Protein AF-A0A0F9WAS3-F1 (afdb_monomer)

pLDDT: mean 71.66, std 16.74, range [42.44, 94.75]

Secondary structure (DSSP, 8-state):
-PPPEEE-TTSSS-TTEEEEEETTEEEEEEEGGGS-GGG---SS-SSSEEEEEES-EEEEPPPTTT--EEEEPGGGEEEEEEES-HHHHHHHHHHHHHHHHH----

Mean predicted aligned error: 9.36 Å

Organism: NCBI:txid412755

Solvent-acces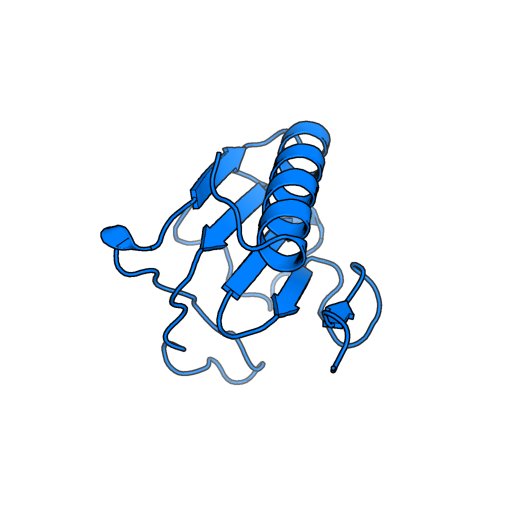sible surface area (backbone atoms only — not comparable to full-atom values): 6088 Å² total; per-residue (Å²): 137,83,79,65,54,64,37,56,47,74,58,94,47,61,74,23,30,34,42,26,40,27,96,67,19,30,14,38,35,36,37,53,87,55,41,60,88,89,62,74,74,84,80,84,61,100,43,46,22,42,25,40,14,30,55,47,68,52,75,40,85,59,51,100,86,67,45,64,53,69,53,62,60,75,94,33,60,77,40,82,45,76,34,76,47,67,66,61,40,50,55,52,32,51,54,25,33,50,31,32,67,72,73,56,78,134

Radius of gyration: 13.09 Å; Cα contacts (8 Å, |Δi|>4): 199; chains: 1; bounding box: 34×27×35 Å

Structure (mmCIF, N/CA/C/O backbone):
data_AF-A0A0F9WAS3-F1
#
_entry.id   AF-A0A0F9WAS3-F1
#
loop_
_atom_site.group_PDB
_atom_site.id
_atom_site.type_symbol
_atom_site.label_atom_id
_atom_site.label_alt_id
_atom_site.label_comp_id
_atom_site.label_asym_id
_atom_site.label_entity_id
_atom_site.label_seq_id
_atom_site.pdbx_PDB_ins_code
_atom_site.Cartn_x
_atom_site.Cartn_y
_atom_site.Cartn_z
_atom_site.occupancy
_atom_site.B_iso_or_equiv
_atom_site.auth_seq_id
_atom_site.auth_comp_id
_atom_site.auth_asym_id
_atom_site.auth_atom_id
_atom_site.pdbx_PDB_model_num
ATOM 1 N N . MET A 1 1 ? -19.965 -10.502 8.963 1.00 43.31 1 MET A N 1
ATOM 2 C CA . MET A 1 1 ? -18.823 -9.591 8.722 1.00 43.31 1 MET A CA 1
ATOM 3 C C . MET A 1 1 ? -18.077 -10.109 7.506 1.00 43.31 1 MET A C 1
ATOM 5 O O . MET A 1 1 ? -18.031 -11.319 7.347 1.00 43.31 1 MET A O 1
ATOM 9 N N . ARG A 1 2 ? -17.597 -9.238 6.614 1.00 51.47 2 ARG A N 1
ATOM 10 C CA . ARG A 1 2 ? -16.706 -9.648 5.514 1.00 51.47 2 ARG A CA 1
ATOM 11 C C . ARG A 1 2 ? -15.266 -9.476 5.982 1.00 51.47 2 ARG A C 1
ATOM 13 O O . ARG A 1 2 ? -15.010 -8.539 6.728 1.00 51.47 2 ARG A O 1
ATOM 20 N N . ASP A 1 3 ? -14.370 -10.339 5.535 1.00 54.31 3 ASP A N 1
ATOM 21 C CA . ASP A 1 3 ? -12.940 -10.218 5.811 1.00 54.31 3 ASP A CA 1
ATOM 22 C C . ASP A 1 3 ? -12.274 -9.182 4.886 1.00 54.31 3 ASP A C 1
ATOM 24 O O . ASP A 1 3 ? -12.780 -8.917 3.784 1.00 54.31 3 ASP A O 1
ATOM 28 N N . PRO A 1 4 ? -11.156 -8.561 5.308 1.00 52.84 4 PRO A N 1
ATOM 29 C CA . PRO A 1 4 ? -10.335 -7.734 4.431 1.00 52.84 4 PRO A CA 1
ATOM 30 C C . PRO A 1 4 ? -9.872 -8.542 3.216 1.00 52.84 4 PRO A C 1
ATOM 32 O O . PRO A 1 4 ? -9.355 -9.649 3.347 1.00 52.84 4 PRO A O 1
ATOM 35 N N . ILE A 1 5 ? -10.009 -7.963 2.021 1.00 64.50 5 ILE A N 1
ATOM 36 C CA . ILE A 1 5 ? -9.407 -8.547 0.821 1.00 64.50 5 ILE A CA 1
ATOM 37 C C . ILE A 1 5 ? -7.961 -8.069 0.790 1.00 64.50 5 ILE A C 1
ATOM 39 O O . ILE A 1 5 ? -7.682 -6.914 0.451 1.00 64.50 5 ILE A O 1
ATOM 43 N N . VAL A 1 6 ? -7.055 -8.962 1.170 1.00 56.19 6 VAL A N 1
ATOM 44 C CA . VAL A 1 6 ? -5.617 -8.790 0.988 1.00 56.19 6 VAL A CA 1
ATOM 45 C C . VAL A 1 6 ? -5.248 -9.530 -0.288 1.00 56.19 6 VAL A C 1
ATOM 47 O O . VAL A 1 6 ? -5.153 -10.753 -0.292 1.00 56.19 6 VAL A O 1
ATOM 50 N N . SER A 1 7 ? -5.079 -8.804 -1.392 1.00 55.75 7 SER A N 1
ATOM 51 C CA . SER A 1 7 ? -4.404 -9.390 -2.546 1.00 55.75 7 SER A CA 1
ATOM 52 C C . SER A 1 7 ? -2.914 -9.349 -2.238 1.00 55.75 7 SER A C 1
ATOM 54 O O . SER A 1 7 ? -2.311 -8.270 -2.214 1.00 55.75 7 SER A O 1
ATOM 56 N N . ASN A 1 8 ? -2.324 -10.518 -1.988 1.00 45.88 8 ASN A N 1
ATOM 57 C CA . ASN A 1 8 ? -0.876 -10.674 -2.075 1.00 45.88 8 ASN A CA 1
ATOM 58 C C . ASN A 1 8 ? -0.401 -10.171 -3.449 1.00 45.88 8 ASN A C 1
ATOM 60 O O . ASN A 1 8 ? -1.196 -10.112 -4.388 1.00 45.88 8 ASN A O 1
ATOM 64 N N . VAL A 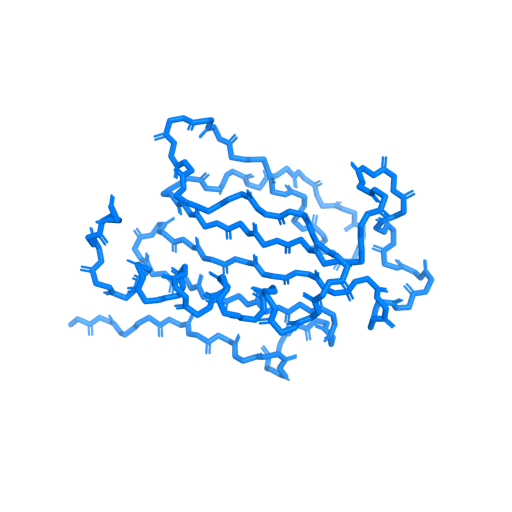1 9 ? 0.901 -9.902 -3.588 1.00 50.25 9 VAL A N 1
ATOM 65 C CA . VAL A 1 9 ? 1.608 -9.449 -4.815 1.00 50.25 9 VAL A CA 1
ATOM 66 C C . VAL A 1 9 ? 1.228 -10.235 -6.099 1.00 50.25 9 VAL A C 1
ATOM 68 O O . VAL A 1 9 ? 1.600 -9.860 -7.203 1.00 50.25 9 VAL A O 1
ATOM 71 N N . ARG A 1 10 ? 0.517 -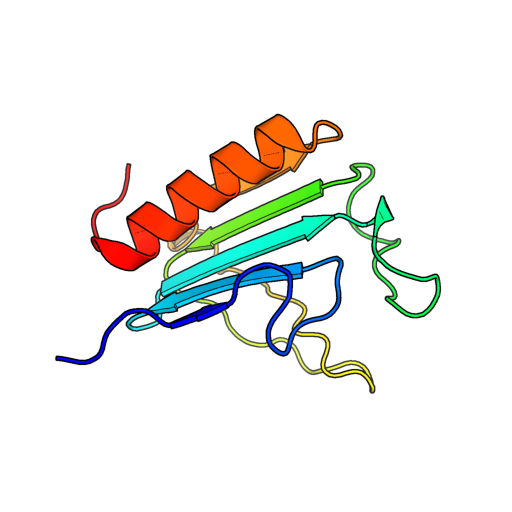11.366 -5.980 1.00 49.34 10 ARG A N 1
ATOM 72 C CA . ARG A 1 10 ? 0.327 -12.382 -7.020 1.00 49.34 10 ARG A CA 1
ATOM 73 C C . ARG A 1 10 ? -1.116 -12.633 -7.473 1.00 49.34 10 ARG A C 1
ATOM 75 O O . ARG A 1 10 ? -1.277 -13.225 -8.533 1.00 49.34 10 ARG A O 1
ATOM 82 N N . GLU A 1 11 ? -2.157 -12.211 -6.751 1.00 44.91 11 GLU A N 1
ATOM 83 C CA . GLU A 1 11 ? -3.542 -12.471 -7.194 1.00 44.91 11 GLU A CA 1
ATOM 84 C C . GLU A 1 11 ? -4.201 -11.218 -7.784 1.00 44.91 11 GLU A C 1
ATOM 86 O O . GLU A 1 11 ? -4.553 -10.277 -7.075 1.00 44.91 11 GLU A O 1
ATOM 91 N N . GLY A 1 12 ? -4.377 -11.218 -9.110 1.00 62.19 12 GLY A N 1
ATOM 92 C CA . GLY A 1 12 ? -5.184 -10.240 -9.851 1.00 62.19 12 GLY A CA 1
ATOM 93 C C . GLY A 1 12 ? -4.566 -8.850 -10.055 1.00 62.19 12 GLY A C 1
ATOM 94 O O . GLY A 1 12 ? -5.199 -8.008 -10.692 1.00 62.19 12 GLY A O 1
ATOM 95 N N . LEU A 1 13 ? -3.355 -8.597 -9.547 1.00 66.56 13 LEU A N 1
ATOM 96 C CA . LEU A 1 13 ? -2.608 -7.347 -9.728 1.00 66.56 13 LEU A CA 1
ATOM 97 C C . LEU A 1 13 ? -1.305 -7.579 -10.512 1.00 66.56 13 LEU A C 1
ATOM 99 O O . LEU A 1 13 ? -0.781 -8.694 -10.493 1.00 66.56 13 LEU A O 1
ATOM 103 N N . PRO A 1 14 ? -0.759 -6.544 -11.185 1.00 71.81 14 PRO A N 1
ATOM 104 C CA . PRO A 1 14 ? 0.578 -6.613 -11.767 1.00 71.81 14 PRO A CA 1
ATOM 105 C C . PRO A 1 14 ? 1.631 -6.981 -10.710 1.00 71.81 14 PRO A C 1
ATOM 107 O O . PRO A 1 14 ? 1.486 -6.573 -9.555 1.00 71.81 14 PRO A O 1
ATOM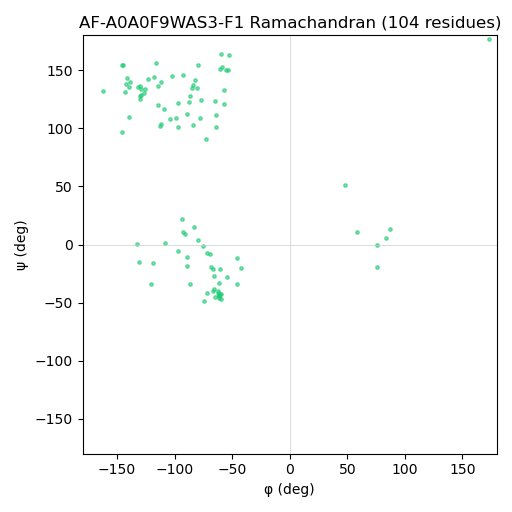 110 N N . PRO A 1 15 ? 2.725 -7.660 -11.096 1.00 77.06 15 PRO A N 1
ATOM 111 C CA . PRO A 1 15 ? 3.749 -8.142 -10.164 1.00 77.06 15 PRO A CA 1
ATOM 112 C C . PRO A 1 15 ? 4.441 -7.023 -9.378 1.00 77.06 15 PRO A C 1
ATOM 114 O O . PRO A 1 15 ? 4.980 -7.272 -8.305 1.00 77.06 15 PRO A O 1
ATOM 117 N N . CYS A 1 16 ? 4.397 -5.785 -9.873 1.00 79.25 16 CYS A N 1
ATOM 118 C CA . CYS A 1 16 ? 4.898 -4.629 -9.146 1.00 79.25 16 CYS A CA 1
ATOM 119 C C . CYS A 1 16 ? 3.964 -4.069 -8.079 1.00 79.25 16 CYS A C 1
ATOM 121 O O . CYS A 1 16 ? 4.291 -3.034 -7.507 1.00 79.25 16 CYS A O 1
ATOM 123 N N . ARG A 1 17 ? 2.804 -4.683 -7.809 1.00 78.50 17 ARG A N 1
ATOM 124 C CA . ARG A 1 17 ? 1.787 -4.076 -6.950 1.00 78.50 17 ARG A CA 1
ATOM 125 C C . ARG A 1 17 ? 1.244 -5.014 -5.883 1.00 78.50 17 ARG A C 1
ATOM 127 O O . ARG A 1 17 ? 0.792 -6.117 -6.167 1.00 78.50 17 ARG A O 1
ATOM 134 N N . SER A 1 18 ? 1.138 -4.469 -4.676 1.00 84.94 18 SER A N 1
ATOM 135 C CA . SER A 1 18 ? 0.398 -5.064 -3.560 1.00 84.94 18 SER A CA 1
ATOM 136 C C . SER A 1 18 ? -0.742 -4.151 -3.136 1.00 84.94 18 SER A C 1
ATOM 138 O O . SER A 1 18 ? -0.603 -2.924 -3.156 1.00 84.94 18 SER A O 1
ATOM 140 N N . LEU A 1 19 ? -1.868 -4.738 -2.727 1.00 82.75 19 LEU A N 1
ATOM 141 C CA . LEU A 1 19 ? -3.032 -3.995 -2.246 1.00 82.75 19 LEU A CA 1
ATOM 142 C C . LEU A 1 19 ? -3.723 -4.737 -1.096 1.00 82.75 19 LEU A C 1
ATOM 144 O O . LEU A 1 19 ? -4.082 -5.905 -1.217 1.00 82.75 19 LEU A O 1
ATOM 148 N N . ALA A 1 20 ? -3.998 -4.019 -0.013 1.00 85.62 20 ALA A N 1
ATOM 149 C CA . ALA A 1 20 ? -4.937 -4.430 1.024 1.00 85.62 20 ALA A CA 1
ATOM 150 C C . ALA A 1 20 ? -6.119 -3.457 1.030 1.00 85.62 20 ALA A C 1
ATOM 152 O O . ALA A 1 20 ? -5.918 -2.245 0.930 1.00 85.62 20 ALA A O 1
ATOM 153 N N . ARG A 1 21 ? -7.355 -3.961 1.132 1.00 82.62 21 ARG A N 1
ATOM 154 C CA . ARG A 1 21 ? -8.560 -3.119 1.206 1.00 82.62 21 ARG A CA 1
ATOM 155 C C . ARG A 1 21 ? -9.604 -3.680 2.164 1.00 82.62 21 ARG A C 1
ATOM 157 O O . ARG A 1 21 ? -9.907 -4.873 2.139 1.00 82.62 21 ARG A O 1
ATOM 164 N N . PHE A 1 22 ? -10.214 -2.796 2.942 1.00 82.25 22 PHE A N 1
ATOM 165 C CA . PHE A 1 22 ? -11.323 -3.125 3.828 1.00 82.25 22 PHE A CA 1
ATOM 166 C C . PHE A 1 22 ? -12.065 -1.858 4.240 1.00 82.25 22 PHE A C 1
ATOM 168 O O . PHE A 1 22 ? -11.432 -0.890 4.636 1.00 82.25 22 PHE A O 1
ATOM 175 N N . ASP A 1 23 ? -13.396 -1.854 4.144 1.00 81.44 23 ASP A N 1
ATOM 176 C CA . ASP A 1 23 ? -14.236 -0.775 4.690 1.00 81.44 23 ASP A CA 1
ATOM 177 C C . ASP A 1 23 ? -13.763 0.653 4.318 1.00 81.44 23 ASP A C 1
ATOM 179 O O . ASP A 1 23 ? -13.487 1.504 5.162 1.00 81.44 23 ASP A O 1
ATOM 183 N N . GLY A 1 24 ? -13.533 0.885 3.019 1.00 77.69 24 GLY A N 1
ATOM 184 C CA . GLY A 1 24 ? -13.031 2.162 2.486 1.00 77.69 24 GLY A CA 1
ATOM 185 C C . GLY A 1 24 ? -11.532 2.427 2.699 1.00 77.69 24 GLY A C 1
ATOM 186 O O . GLY A 1 24 ? -10.941 3.190 1.937 1.00 77.69 24 GLY A O 1
ATOM 187 N N . ARG A 1 25 ? -10.894 1.733 3.646 1.00 83.88 25 ARG A N 1
ATOM 188 C CA . ARG A 1 25 ? -9.465 1.815 3.971 1.00 83.88 25 ARG A CA 1
ATOM 189 C C . ARG A 1 25 ? -8.632 0.960 3.037 1.00 83.88 25 ARG A C 1
ATOM 191 O O . ARG A 1 25 ? -9.052 -0.139 2.662 1.00 83.88 25 ARG A O 1
ATOM 198 N N . ARG A 1 26 ? -7.451 1.449 2.654 1.00 83.94 26 ARG A N 1
ATOM 199 C CA . ARG A 1 26 ? -6.533 0.702 1.784 1.00 83.94 26 ARG A CA 1
ATOM 200 C C . ARG A 1 26 ? -5.071 0.941 2.137 1.00 83.94 26 ARG A C 1
ATOM 202 O O . ARG A 1 26 ? -4.736 2.013 2.626 1.00 83.94 26 ARG A O 1
ATOM 209 N N . ALA A 1 27 ? -4.233 -0.034 1.804 1.00 87.12 27 ALA A N 1
ATOM 210 C CA . ALA A 1 27 ? -2.783 0.082 1.727 1.00 87.12 27 ALA A CA 1
ATOM 211 C C . ALA A 1 27 ? -2.341 -0.386 0.339 1.00 87.12 27 ALA A C 1
ATOM 213 O O . ALA A 1 27 ? -2.833 -1.405 -0.142 1.00 87.12 27 ALA A O 1
ATOM 214 N N . SER A 1 28 ? -1.462 0.360 -0.319 1.00 84.31 28 SER A N 1
ATOM 215 C CA . SER A 1 28 ? -0.921 0.047 -1.641 1.00 84.31 28 SER A CA 1
ATOM 216 C C . SER A 1 28 ? 0.591 0.169 -1.586 1.00 84.31 28 SER A C 1
ATOM 218 O O . SER A 1 28 ? 1.107 1.147 -1.054 1.00 84.31 28 SER A O 1
ATOM 220 N N . MET A 1 29 ? 1.277 -0.792 -2.188 1.00 86.25 29 MET A N 1
ATOM 221 C CA . MET A 1 29 ? 2.709 -0.720 -2.456 1.00 86.25 29 MET A CA 1
ATOM 222 C C . MET A 1 29 ? 2.943 -0.888 -3.947 1.00 86.25 29 MET A C 1
ATOM 224 O O . MET A 1 29 ? 2.235 -1.663 -4.597 1.00 86.25 29 MET A O 1
ATOM 228 N N . ILE A 1 30 ? 3.914 -0.151 -4.471 1.00 83.00 30 ILE A N 1
ATOM 229 C CA . ILE A 1 30 ? 4.399 -0.271 -5.839 1.00 83.00 30 ILE A CA 1
ATOM 230 C C . ILE A 1 30 ? 5.919 -0.402 -5.799 1.00 83.00 30 ILE A C 1
ATOM 232 O O . ILE A 1 30 ? 6.566 0.421 -5.160 1.00 83.00 30 ILE A O 1
ATOM 236 N N . ASP A 1 31 ? 6.463 -1.416 -6.470 1.00 85.50 31 ASP A N 1
ATOM 237 C CA . ASP A 1 31 ? 7.900 -1.595 -6.717 1.00 85.50 31 ASP A CA 1
ATOM 238 C C . ASP A 1 31 ? 8.164 -1.422 -8.216 1.00 85.50 31 ASP A C 1
ATOM 240 O O . ASP A 1 31 ? 7.871 -2.309 -9.021 1.00 85.50 31 ASP A O 1
ATOM 244 N N . THR A 1 32 ? 8.708 -0.271 -8.611 1.00 79.56 32 THR A N 1
ATOM 245 C CA . THR A 1 32 ? 8.916 0.053 -10.028 1.00 79.56 32 THR A CA 1
ATOM 246 C C . THR A 1 32 ? 9.945 -0.847 -10.705 1.00 79.56 32 THR A C 1
ATOM 248 O O . THR A 1 32 ? 9.865 -1.017 -11.916 1.00 79.56 32 THR A O 1
ATOM 251 N N . ALA A 1 33 ? 10.837 -1.509 -9.958 1.00 80.75 33 ALA A N 1
ATOM 252 C CA . ALA A 1 33 ? 11.773 -2.477 -10.535 1.00 80.75 33 ALA A CA 1
ATOM 253 C C . ALA A 1 33 ? 11.075 -3.748 -11.048 1.00 80.75 33 ALA A C 1
ATOM 255 O O . ALA A 1 33 ? 11.641 -4.485 -11.852 1.00 80.75 33 ALA A O 1
ATOM 256 N N . LEU A 1 34 ? 9.853 -4.017 -10.580 1.00 79.56 34 LEU A N 1
ATOM 257 C CA . LEU A 1 34 ? 9.021 -5.134 -11.031 1.00 79.56 34 LEU A CA 1
ATOM 258 C C . LEU A 1 34 ? 8.000 -4.710 -12.098 1.00 79.56 34 LEU A C 1
ATOM 260 O O . LEU A 1 34 ? 7.250 -5.547 -12.603 1.00 79.56 34 LEU A O 1
ATOM 264 N N . CYS A 1 35 ? 7.909 -3.412 -12.394 1.00 72.12 35 CYS A N 1
ATOM 265 C CA . CYS A 1 35 ? 7.018 -2.888 -13.414 1.00 72.12 35 CYS A CA 1
ATOM 266 C C . CYS A 1 35 ? 7.764 -2.930 -14.757 1.00 72.12 35 CYS A C 1
ATOM 268 O O . CYS A 1 35 ? 8.831 -2.341 -14.894 1.00 72.12 35 CYS A O 1
ATOM 270 N N . GLY A 1 36 ? 7.205 -3.618 -15.757 1.00 63.34 36 GLY A N 1
ATOM 271 C CA . GLY A 1 36 ? 7.664 -3.484 -17.146 1.00 63.34 36 GLY A CA 1
ATOM 272 C C . GLY A 1 36 ? 7.530 -2.046 -17.670 1.00 63.34 36 GLY A C 1
ATOM 273 O O . GLY A 1 36 ? 6.805 -1.235 -17.090 1.00 63.34 36 GLY A O 1
ATOM 274 N N . GLU A 1 37 ? 8.203 -1.735 -18.781 1.00 59.12 37 GLU A N 1
ATOM 275 C CA . GLU A 1 37 ? 8.241 -0.389 -19.388 1.00 59.12 37 GLU A CA 1
ATOM 276 C C . GLU A 1 37 ? 6.839 0.189 -19.682 1.00 59.12 37 GLU A C 1
ATOM 278 O O . GLU A 1 37 ? 6.629 1.397 -19.574 1.00 59.12 37 GLU A O 1
ATOM 283 N N . ASP A 1 38 ? 5.851 -0.678 -19.925 1.00 56.47 38 ASP A N 1
ATOM 284 C CA . ASP A 1 38 ? 4.452 -0.323 -20.207 1.00 56.47 38 ASP A CA 1
ATOM 285 C C . ASP A 1 38 ? 3.667 0.205 -18.991 1.00 56.47 38 ASP A C 1
ATOM 287 O O . ASP A 1 38 ? 2.530 0.657 -19.115 1.00 56.47 38 ASP A O 1
ATOM 291 N N . HIS A 1 39 ? 4.240 0.157 -17.786 1.00 53.88 39 HIS A N 1
ATOM 292 C CA . HIS A 1 39 ? 3.525 0.494 -16.554 1.00 53.88 39 HIS A CA 1
ATOM 293 C C . HIS A 1 39 ? 3.636 1.968 -16.132 1.00 53.88 39 HIS A C 1
ATOM 295 O O . HIS A 1 39 ? 3.201 2.316 -15.033 1.00 53.88 39 HIS A O 1
ATOM 301 N N . GLY A 1 40 ? 4.185 2.845 -16.984 1.00 50.00 40 GLY A N 1
ATOM 302 C CA . GLY A 1 40 ? 4.002 4.306 -16.915 1.00 50.00 40 GLY A CA 1
ATOM 303 C C . GLY A 1 40 ? 4.431 5.002 -15.613 1.00 50.00 40 GLY A C 1
ATOM 304 O O . GLY A 1 40 ? 4.127 6.176 -15.416 1.00 50.00 40 GLY A O 1
ATOM 305 N N . PHE A 1 41 ? 5.138 4.317 -14.710 1.00 54.94 41 PHE A N 1
ATOM 306 C CA . PHE A 1 41 ? 5.390 4.793 -13.344 1.00 54.94 41 PHE A CA 1
ATOM 307 C C . PHE A 1 41 ? 6.574 5.766 -13.218 1.00 54.94 41 PHE A C 1
ATOM 309 O O . PHE A 1 41 ? 7.048 6.038 -12.118 1.00 54.94 41 PHE A O 1
ATOM 316 N N . ASN A 1 42 ? 7.050 6.316 -14.336 1.00 46.22 42 ASN A N 1
ATOM 317 C CA . ASN A 1 42 ? 8.354 6.971 -14.421 1.00 46.22 42 ASN A CA 1
ATOM 318 C C . ASN A 1 42 ? 8.344 8.500 -14.200 1.00 46.22 42 ASN A C 1
ATOM 320 O O . ASN A 1 42 ? 9.240 9.184 -14.681 1.00 46.22 42 ASN A O 1
ATOM 324 N N . THR A 1 43 ? 7.338 9.093 -13.541 1.00 49.47 43 THR A N 1
ATOM 325 C CA . THR A 1 43 ? 7.227 10.574 -13.553 1.00 49.47 43 THR A CA 1
ATOM 326 C C . THR A 1 43 ? 6.991 11.285 -12.224 1.00 49.47 43 THR A C 1
ATOM 328 O O . THR A 1 43 ? 6.926 12.511 -12.240 1.00 49.47 43 THR A O 1
ATOM 331 N N . TYR A 1 44 ? 6.886 10.604 -11.075 1.00 49.41 44 TYR A N 1
ATOM 332 C CA . TYR A 1 44 ? 6.545 11.309 -9.819 1.00 49.41 44 TYR A CA 1
ATOM 333 C C . TYR A 1 44 ? 7.434 11.026 -8.607 1.00 49.41 44 TYR A C 1
ATOM 335 O O . TYR A 1 44 ? 7.396 11.804 -7.657 1.00 49.41 44 TYR A O 1
ATOM 343 N N . SER A 1 45 ? 8.255 9.978 -8.628 1.00 57.69 45 SER A N 1
ATOM 344 C CA . SER A 1 45 ? 9.185 9.679 -7.540 1.00 57.69 45 SER A CA 1
ATOM 345 C C . SER A 1 45 ? 10.510 9.208 -8.119 1.00 57.69 45 SER A C 1
ATOM 347 O O . SER A 1 45 ? 10.529 8.391 -9.032 1.00 57.69 45 SER A O 1
ATOM 349 N N . THR A 1 46 ? 11.618 9.721 -7.587 1.00 68.19 46 THR A N 1
ATOM 350 C CA . THR A 1 46 ? 12.971 9.233 -7.903 1.00 68.19 46 THR A CA 1
ATOM 351 C C . THR A 1 46 ? 13.286 7.908 -7.209 1.00 68.19 46 THR A C 1
ATOM 353 O O . THR A 1 46 ? 14.391 7.395 -7.360 1.00 68.19 46 THR A O 1
ATOM 356 N N . LYS A 1 47 ? 12.342 7.385 -6.418 1.00 80.25 47 LYS A N 1
ATOM 357 C CA . LYS A 1 47 ? 12.513 6.204 -5.581 1.00 80.25 47 LYS A CA 1
ATOM 358 C C . LYS A 1 47 ? 11.872 4.973 -6.201 1.00 80.25 47 LYS A C 1
ATOM 360 O O . LYS A 1 47 ? 10.808 5.060 -6.814 1.00 80.25 47 LYS A O 1
ATOM 365 N N . ARG A 1 48 ? 12.511 3.821 -5.994 1.00 85.06 48 ARG A N 1
ATOM 366 C CA . ARG A 1 48 ? 12.052 2.518 -6.498 1.00 85.06 48 ARG A CA 1
ATOM 367 C C . ARG A 1 48 ? 10.668 2.129 -5.972 1.00 85.06 48 ARG A C 1
ATOM 369 O O . ARG A 1 48 ? 9.815 1.677 -6.733 1.00 85.06 48 ARG A O 1
ATOM 376 N N . CYS A 1 49 ? 10.459 2.277 -4.671 1.00 86.19 49 CYS A N 1
ATOM 377 C CA . CYS A 1 49 ? 9.273 1.801 -3.983 1.00 86.19 49 CYS A CA 1
ATOM 378 C C . CYS A 1 49 ? 8.417 2.964 -3.487 1.00 86.19 49 CYS A C 1
ATOM 380 O O . CYS A 1 49 ? 8.922 3.951 -2.945 1.00 86.19 49 CYS A O 1
ATOM 382 N N . PHE A 1 50 ? 7.102 2.806 -3.613 1.00 85.69 50 PHE A N 1
ATOM 383 C CA . PHE A 1 50 ? 6.115 3.741 -3.089 1.00 85.69 50 PHE A CA 1
ATOM 384 C C . PHE A 1 50 ? 5.058 3.003 -2.279 1.00 85.69 50 PHE A C 1
ATOM 386 O O . PHE A 1 50 ? 4.423 2.076 -2.785 1.00 85.69 50 PHE A O 1
ATOM 393 N N . VAL A 1 51 ? 4.855 3.422 -1.032 1.00 87.00 51 VAL A N 1
ATOM 394 C CA . VAL A 1 51 ? 3.889 2.823 -0.111 1.00 87.00 51 VAL A CA 1
ATOM 395 C C . VAL A 1 51 ? 2.972 3.892 0.439 1.00 87.00 51 VAL A C 1
ATOM 397 O O . VAL A 1 51 ? 3.417 4.915 0.950 1.00 87.00 51 VAL A O 1
ATOM 400 N N . ILE A 1 52 ? 1.677 3.616 0.374 1.00 86.06 52 ILE A N 1
ATOM 401 C CA . ILE A 1 52 ? 0.631 4.516 0.841 1.00 86.06 52 ILE A CA 1
ATOM 402 C C . ILE A 1 52 ? -0.459 3.744 1.567 1.00 86.06 52 ILE A C 1
ATOM 404 O O . ILE A 1 52 ? -0.875 2.681 1.108 1.00 86.06 52 ILE A O 1
ATOM 408 N N . ALA A 1 53 ? -0.972 4.291 2.665 1.00 87.31 53 ALA A N 1
ATOM 409 C CA . ALA A 1 53 ? -2.128 3.739 3.364 1.00 87.31 53 ALA A CA 1
ATOM 410 C C . ALA A 1 53 ? -3.037 4.852 3.880 1.00 87.31 53 ALA A C 1
ATOM 412 O O . ALA A 1 53 ? -2.553 5.898 4.308 1.00 87.31 53 ALA A O 1
ATOM 413 N N . GLY A 1 54 ? -4.354 4.642 3.839 1.00 86.12 54 GLY A N 1
ATOM 414 C CA . GLY A 1 54 ? -5.300 5.668 4.258 1.00 86.12 54 GLY A CA 1
ATOM 415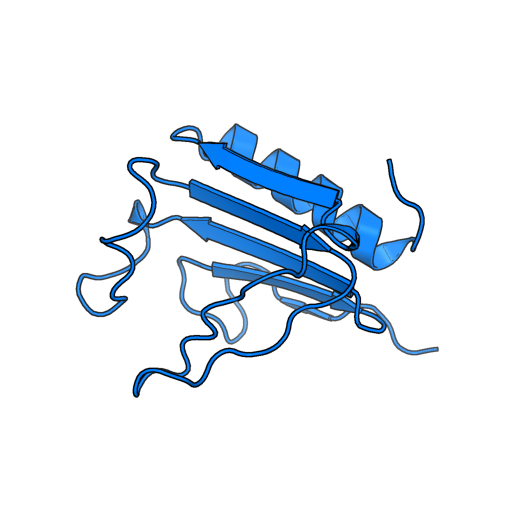 C C . GLY A 1 54 ? -6.776 5.369 4.003 1.00 86.12 54 GLY A C 1
ATOM 416 O O . GLY A 1 54 ? -7.153 4.325 3.464 1.00 86.12 54 GLY A O 1
ATOM 417 N N . ARG A 1 55 ? -7.625 6.299 4.459 1.00 79.62 55 ARG A N 1
ATOM 418 C CA . ARG A 1 55 ? -9.088 6.142 4.603 1.00 79.62 55 ARG A CA 1
ATOM 419 C C . ARG A 1 55 ? -9.894 6.541 3.362 1.00 79.62 55 ARG A C 1
ATOM 421 O O . ARG A 1 55 ? -11.040 6.126 3.230 1.00 79.62 55 ARG A O 1
ATOM 428 N N . GLU A 1 56 ? -9.303 7.315 2.451 1.00 69.00 56 GLU A N 1
ATOM 429 C CA . GLU A 1 56 ? -9.976 7.788 1.239 1.00 69.00 56 GLU A CA 1
ATOM 430 C C . GLU A 1 56 ? -9.034 7.728 0.028 1.00 69.00 56 GLU A C 1
ATOM 432 O O . GLU A 1 56 ? -8.097 8.516 -0.093 1.00 69.00 56 GLU A O 1
ATOM 437 N N . LEU A 1 57 ? -9.315 6.797 -0.890 1.00 60.09 57 LEU A N 1
ATOM 438 C CA . LEU A 1 57 ? -8.715 6.758 -2.221 1.00 60.09 57 LEU A CA 1
ATOM 439 C C . LEU A 1 57 ? -9.777 7.042 -3.263 1.00 60.09 57 LEU A C 1
ATOM 441 O O . LEU A 1 57 ? -10.555 6.153 -3.627 1.00 60.09 57 LEU A O 1
ATOM 445 N N . ARG A 1 58 ? -9.782 8.274 -3.773 1.00 57.88 58 ARG A N 1
ATOM 446 C CA . ARG A 1 58 ? -10.554 8.578 -4.973 1.00 57.88 58 ARG A CA 1
ATOM 447 C C . ARG A 1 58 ? -9.778 8.046 -6.176 1.00 57.88 58 ARG A C 1
ATOM 449 O O . ARG A 1 58 ? -8.611 8.405 -6.344 1.00 57.88 58 ARG A O 1
ATOM 456 N N . PRO A 1 59 ? -10.383 7.185 -7.009 1.00 54.22 59 PRO A N 1
ATOM 457 C CA . PRO A 1 59 ? -9.801 6.848 -8.297 1.00 54.22 59 PRO A CA 1
ATOM 458 C C . PRO A 1 59 ? -9.613 8.140 -9.091 1.00 54.22 59 PRO A C 1
ATOM 460 O O . PRO A 1 59 ? -10.599 8.829 -9.359 1.00 54.22 59 PRO A O 1
ATOM 463 N N . LYS A 1 60 ? -8.387 8.481 -9.495 1.00 51.47 60 LYS A N 1
ATOM 464 C CA . LYS A 1 60 ? -8.228 9.337 -10.671 1.00 51.47 60 LYS A CA 1
ATOM 465 C C . LYS A 1 60 ? -8.291 8.421 -11.890 1.00 51.47 60 LYS A C 1
ATOM 467 O O . LYS A 1 60 ? -7.803 7.293 -11.846 1.00 51.47 60 LYS A O 1
ATOM 472 N N . ARG A 1 61 ? -9.005 8.875 -12.919 1.00 48.88 61 ARG A N 1
ATOM 473 C CA . ARG A 1 61 ? -9.356 8.090 -14.104 1.00 48.88 61 ARG A CA 1
ATOM 474 C C . ARG A 1 61 ? -8.119 7.460 -14.760 1.00 48.88 61 ARG A C 1
ATOM 476 O O . ARG A 1 61 ? -7.016 7.990 -14.695 1.00 48.88 61 ARG A O 1
ATOM 483 N N . VAL A 1 62 ? -8.412 6.323 -15.363 1.00 53.16 62 VAL A N 1
ATOM 484 C CA . VAL A 1 62 ? -7.588 5.166 -15.690 1.00 53.16 62 VAL A CA 1
ATOM 485 C C . VAL A 1 62 ? -6.883 5.348 -17.040 1.00 53.16 62 VAL A C 1
ATOM 487 O O . VAL A 1 62 ? -7.549 5.643 -18.029 1.00 53.16 62 VAL A O 1
ATOM 490 N N . ASP A 1 63 ? -5.561 5.167 -17.081 1.00 45.12 63 ASP A N 1
ATOM 491 C CA . ASP A 1 63 ? -4.846 4.806 -18.320 1.00 45.12 63 ASP A CA 1
ATOM 492 C C . ASP A 1 63 ? -5.381 3.448 -18.842 1.00 45.12 63 ASP A C 1
ATOM 494 O O . ASP A 1 63 ? -5.860 2.664 -18.019 1.00 45.12 63 ASP A O 1
ATOM 498 N N . PRO A 1 64 ? -5.361 3.152 -20.161 1.00 42.44 64 PRO A N 1
ATOM 499 C CA . PRO A 1 64 ? -5.907 1.932 -20.782 1.00 42.44 64 PRO A CA 1
ATOM 500 C C . PRO A 1 64 ? -5.647 0.596 -20.060 1.00 42.44 64 PRO A C 1
ATOM 502 O O . PRO A 1 64 ? -6.414 -0.344 -20.264 1.00 42.44 64 PRO A O 1
ATOM 505 N N . HIS A 1 65 ? -4.650 0.505 -19.177 1.00 45.12 65 HIS A N 1
ATOM 506 C CA . HIS A 1 65 ? -4.334 -0.691 -18.392 1.00 45.12 65 HIS A CA 1
ATOM 507 C C . HIS A 1 65 ? -4.986 -0.776 -16.998 1.00 45.12 65 HIS A C 1
ATOM 509 O O . HIS A 1 65 ? -4.622 -1.641 -16.201 1.00 45.12 65 HIS A O 1
ATOM 515 N N . GLY A 1 66 ? -5.948 0.085 -16.649 1.00 43.72 66 GLY A N 1
ATOM 516 C CA . GLY A 1 66 ? -6.590 -0.000 -15.326 1.00 43.72 66 GLY A CA 1
ATOM 517 C C . GLY A 1 66 ? -5.857 0.776 -14.225 1.00 43.72 66 GLY A C 1
ATOM 518 O O . GLY A 1 66 ? -6.144 0.577 -13.041 1.00 43.72 66 GLY A O 1
ATOM 519 N N . PHE A 1 67 ? -4.910 1.655 -14.574 1.00 49.34 67 PHE A N 1
ATOM 520 C CA . PHE A 1 67 ? -4.088 2.375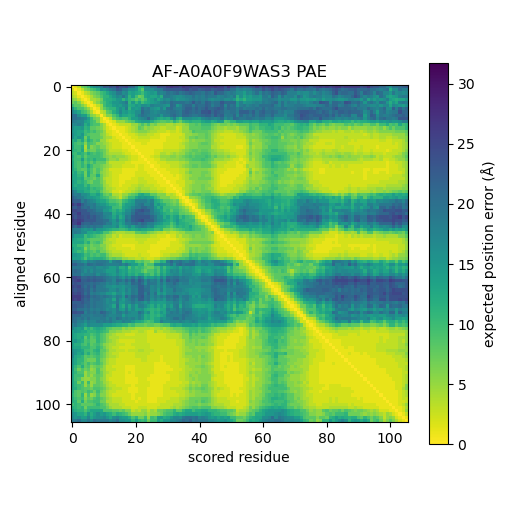 -13.599 1.00 49.34 67 PHE A CA 1
ATOM 521 C C . PHE A 1 67 ? -4.917 3.320 -12.726 1.00 49.34 67 PHE A C 1
ATOM 523 O O . PHE A 1 67 ? -5.243 4.443 -13.102 1.00 49.34 67 PHE A O 1
ATOM 530 N N . LEU A 1 68 ? -5.208 2.884 -11.500 1.00 47.72 68 LEU A N 1
ATOM 531 C CA . LEU A 1 68 ? -5.584 3.793 -10.424 1.00 47.72 68 LEU A CA 1
ATOM 532 C C . LEU A 1 68 ? -4.338 4.564 -9.976 1.00 47.72 68 LEU A C 1
ATOM 534 O O . LEU A 1 68 ? -3.612 4.113 -9.084 1.00 47.72 68 LEU A O 1
ATOM 538 N N . ALA A 1 69 ? -4.116 5.726 -10.597 1.00 46.97 69 ALA A N 1
ATOM 539 C CA . ALA A 1 69 ? -3.388 6.814 -9.964 1.00 46.97 69 ALA A CA 1
ATOM 540 C C . ALA A 1 69 ? -4.226 7.268 -8.766 1.00 46.97 69 ALA A C 1
ATOM 542 O O . ALA A 1 69 ? -5.353 7.760 -8.883 1.00 46.97 69 ALA A O 1
ATOM 543 N N . TYR A 1 70 ? -3.691 6.995 -7.594 1.00 51.56 70 TYR A N 1
ATOM 544 C CA . TYR A 1 70 ? -4.354 7.186 -6.327 1.00 51.56 70 TYR A CA 1
ATOM 545 C C . TYR A 1 70 ? -3.870 8.502 -5.725 1.00 51.56 70 TYR A C 1
ATOM 547 O O . TYR A 1 70 ? -2.724 8.605 -5.304 1.00 51.56 70 TYR A O 1
ATOM 555 N N . TYR A 1 71 ? -4.742 9.509 -5.693 1.00 52.47 71 TYR A N 1
ATOM 556 C CA . TYR A 1 71 ? -4.513 10.706 -4.888 1.00 52.47 71 TYR A CA 1
ATOM 557 C C . TYR A 1 71 ? -5.265 10.533 -3.575 1.00 52.47 71 TYR A C 1
ATOM 559 O O . TYR A 1 71 ? -6.485 10.345 -3.572 1.00 52.47 71 TYR A O 1
ATOM 567 N N . PHE A 1 72 ? -4.544 10.598 -2.461 1.00 51.78 72 PHE A N 1
ATOM 568 C CA . PHE A 1 72 ? -5.172 10.739 -1.157 1.00 51.78 72 PHE A CA 1
ATOM 569 C C . PHE A 1 72 ? -5.436 12.215 -0.882 1.00 51.78 72 PHE A C 1
ATOM 571 O O . PHE A 1 72 ? -4.561 13.065 -1.062 1.00 51.78 72 PHE A O 1
ATOM 578 N N . ALA A 1 73 ? -6.631 12.525 -0.384 1.00 53.34 73 ALA A N 1
ATOM 579 C CA . ALA A 1 73 ? -6.813 13.762 0.356 1.00 53.34 73 ALA A CA 1
ATOM 580 C C . ALA A 1 73 ? -5.961 13.662 1.636 1.00 53.34 73 ALA A C 1
ATOM 582 O O . ALA A 1 73 ? -6.132 12.725 2.419 1.00 53.34 73 ALA A O 1
ATOM 583 N N . ARG A 1 74 ? -5.053 14.627 1.855 1.00 56.78 74 ARG A N 1
ATOM 584 C CA . ARG A 1 74 ? -4.090 14.639 2.975 1.00 56.78 74 ARG A CA 1
ATOM 585 C C . ARG A 1 74 ? -4.645 14.303 4.376 1.00 56.78 74 ARG A C 1
ATOM 587 O O . ARG A 1 74 ? -3.899 13.658 5.103 1.00 56.78 74 ARG A O 1
ATOM 594 N N . PRO A 1 75 ? -5.888 14.639 4.789 1.00 61.84 75 PRO A N 1
ATOM 595 C CA . PRO A 1 75 ? -6.357 14.273 6.135 1.00 61.84 75 PRO A CA 1
ATOM 596 C C . PRO A 1 75 ? -6.583 12.767 6.354 1.00 61.84 75 PRO A C 1
ATOM 598 O O . PRO A 1 75 ? -6.834 12.357 7.482 1.00 61.84 75 PRO A O 1
ATOM 601 N N . SER A 1 76 ? -6.515 11.941 5.306 1.00 74.25 76 SER A N 1
ATOM 602 C CA . SER A 1 76 ? -6.795 10.502 5.388 1.00 74.25 76 SER A CA 1
ATOM 603 C C . SER A 1 76 ? -5.552 9.616 5.269 1.00 74.25 76 SER A C 1
ATOM 605 O O . SER A 1 76 ? -5.714 8.395 5.248 1.00 74.25 76 SER A O 1
ATOM 607 N N . LEU A 1 77 ? -4.352 10.198 5.134 1.00 80.44 77 LEU A N 1
ATOM 608 C CA . LEU A 1 77 ? -3.087 9.471 4.987 1.00 80.44 77 LEU A CA 1
ATOM 609 C C . LEU A 1 77 ? -2.567 8.983 6.341 1.00 80.44 77 LEU A C 1
ATOM 611 O O . LEU A 1 77 ? -2.538 9.729 7.314 1.00 80.44 77 LEU A O 1
ATOM 615 N N . VAL A 1 78 ? -2.129 7.731 6.365 1.00 85.31 78 VAL A N 1
ATOM 616 C CA . VAL A 1 78 ? -1.527 7.052 7.520 1.00 85.31 78 VAL A CA 1
ATOM 617 C C . VAL A 1 78 ? -0.107 6.588 7.200 1.00 85.31 78 VAL A C 1
ATOM 619 O O . VAL A 1 78 ? 0.763 6.615 8.063 1.00 85.31 78 VAL A O 1
ATOM 622 N N . VAL A 1 79 ? 0.143 6.195 5.949 1.00 87.88 79 VAL A N 1
ATOM 623 C CA . VAL A 1 79 ? 1.484 5.908 5.425 1.00 87.88 79 VAL A CA 1
ATOM 624 C C . VAL A 1 79 ? 1.655 6.678 4.122 1.00 87.88 79 VAL A C 1
ATOM 626 O O . VAL A 1 79 ? 0.752 6.658 3.284 1.00 87.88 79 VAL A O 1
ATOM 629 N N . ASP A 1 80 ? 2.800 7.338 3.975 1.00 87.50 80 ASP A N 1
ATOM 630 C CA . ASP A 1 80 ? 3.287 7.966 2.746 1.00 87.50 80 ASP A CA 1
ATOM 631 C C . ASP A 1 80 ? 4.816 7.820 2.734 1.00 87.50 80 ASP A C 1
ATOM 633 O O . ASP A 1 80 ? 5.526 8.541 3.438 1.00 87.50 80 ASP A O 1
ATOM 637 N N . LEU A 1 81 ? 5.312 6.798 2.034 1.00 87.56 81 LEU A N 1
ATOM 638 C CA . LEU A 1 81 ? 6.728 6.437 1.996 1.00 87.56 81 LEU A CA 1
ATOM 639 C C . LEU A 1 81 ? 7.200 6.276 0.550 1.00 87.56 81 LEU A C 1
ATOM 641 O O . LEU A 1 81 ? 6.647 5.483 -0.212 1.00 87.56 81 LEU A O 1
ATOM 645 N N . CYS A 1 82 ? 8.282 6.974 0.213 1.00 87.94 82 CYS A N 1
ATOM 646 C CA . CYS A 1 82 ? 9.084 6.750 -0.987 1.00 87.94 82 CYS A CA 1
ATOM 647 C C . CYS A 1 82 ? 10.473 6.265 -0.557 1.00 87.94 82 CYS A C 1
ATOM 649 O O . CYS A 1 82 ? 11.176 6.998 0.138 1.00 87.94 82 CYS A O 1
ATOM 651 N N . THR A 1 83 ? 10.886 5.071 -0.980 1.00 89.19 83 THR A N 1
ATOM 652 C CA . THR A 1 83 ? 12.184 4.491 -0.595 1.00 89.19 83 THR A CA 1
ATOM 653 C C . THR A 1 83 ? 12.799 3.661 -1.719 1.00 89.19 83 THR A C 1
ATOM 655 O O . THR A 1 83 ? 12.092 3.166 -2.593 1.00 89.19 83 THR A O 1
ATOM 658 N N . ASP A 1 84 ? 14.123 3.526 -1.712 1.00 90.38 84 ASP A N 1
ATOM 659 C CA . ASP A 1 84 ? 14.842 2.600 -2.595 1.00 90.38 84 ASP A CA 1
ATOM 660 C C . ASP A 1 84 ? 15.005 1.206 -1.968 1.00 90.38 84 ASP A C 1
ATOM 662 O O . ASP A 1 84 ? 15.379 0.259 -2.662 1.00 90.38 84 ASP A O 1
ATOM 666 N N . ASP A 1 85 ? 14.702 1.069 -0.671 1.00 93.50 85 ASP A N 1
ATOM 667 C CA . ASP A 1 85 ? 14.802 -0.182 0.071 1.00 93.50 85 ASP A CA 1
ATOM 668 C C . ASP A 1 85 ? 13.481 -0.980 -0.007 1.00 93.50 85 ASP A C 1
ATOM 670 O O . ASP A 1 85 ? 12.462 -0.576 0.567 1.00 93.50 85 ASP A O 1
ATOM 674 N N . PRO A 1 86 ? 13.460 -2.139 -0.692 1.00 90.25 86 PRO A N 1
ATOM 675 C CA . PRO A 1 86 ? 12.264 -2.969 -0.779 1.00 90.25 86 PRO A CA 1
ATOM 676 C C . PRO A 1 86 ? 11.844 -3.566 0.572 1.00 90.25 86 PRO A C 1
ATOM 678 O O . PRO A 1 86 ? 10.656 -3.816 0.768 1.00 90.25 86 PRO A O 1
ATOM 681 N N . ALA A 1 87 ? 12.770 -3.781 1.513 1.00 93.56 87 ALA A N 1
ATOM 682 C CA . ALA A 1 87 ? 12.436 -4.294 2.839 1.00 93.56 87 ALA A CA 1
ATOM 683 C C . ALA A 1 87 ? 11.720 -3.230 3.681 1.00 93.56 87 ALA A C 1
ATOM 685 O O . ALA A 1 87 ? 10.715 -3.526 4.329 1.00 93.56 87 ALA A O 1
ATOM 686 N N . GLU A 1 88 ? 12.184 -1.979 3.619 1.00 94.75 88 GLU A N 1
ATOM 687 C CA . GLU A 1 88 ? 11.509 -0.844 4.253 1.00 94.75 88 GLU A CA 1
ATOM 688 C C . GLU A 1 88 ? 10.102 -0.643 3.670 1.00 94.75 88 GLU A C 1
ATOM 690 O O . GLU A 1 88 ? 9.128 -0.483 4.413 1.00 94.75 88 GLU A O 1
ATOM 695 N N . ALA A 1 89 ? 9.973 -0.731 2.343 1.00 91.81 89 ALA A N 1
ATOM 696 C CA . ALA A 1 89 ? 8.685 -0.634 1.668 1.00 91.81 89 ALA A CA 1
ATOM 697 C C . ALA A 1 89 ? 7.723 -1.757 2.090 1.00 91.81 89 ALA A C 1
ATOM 699 O O . ALA A 1 89 ? 6.564 -1.497 2.425 1.00 91.81 89 ALA A O 1
ATOM 700 N N . GLN A 1 90 ? 8.205 -2.999 2.138 1.00 92.44 90 GLN A N 1
ATOM 701 C CA . GLN A 1 90 ? 7.406 -4.142 2.567 1.00 92.44 90 GLN A CA 1
ATOM 702 C C . GLN A 1 90 ? 6.939 -3.985 4.023 1.00 92.44 90 GLN A C 1
ATOM 704 O O . GLN A 1 90 ? 5.754 -4.161 4.309 1.00 92.44 90 GLN A O 1
ATOM 709 N N . ALA A 1 91 ? 7.824 -3.564 4.930 1.00 93.94 91 ALA A N 1
ATOM 710 C CA . ALA A 1 91 ? 7.467 -3.315 6.325 1.00 93.94 91 ALA A CA 1
ATOM 711 C C . ALA A 1 91 ? 6.424 -2.190 6.468 1.00 93.94 91 ALA A C 1
ATOM 713 O O . ALA A 1 91 ? 5.487 -2.292 7.265 1.00 93.94 91 ALA A O 1
ATOM 714 N N . ALA A 1 92 ? 6.543 -1.117 5.682 1.00 92.31 92 ALA A N 1
ATOM 715 C CA . ALA A 1 92 ? 5.551 -0.045 5.657 1.00 92.31 92 ALA A CA 1
ATOM 716 C C . ALA A 1 92 ? 4.199 -0.526 5.104 1.00 92.31 92 ALA A C 1
ATOM 718 O O . ALA A 1 92 ? 3.145 -0.147 5.626 1.00 92.31 92 ALA A O 1
ATOM 719 N N . PHE A 1 93 ? 4.214 -1.388 4.084 1.00 91.19 93 PHE A N 1
ATOM 720 C CA . PHE A 1 93 ? 3.003 -1.978 3.523 1.00 91.19 93 PHE A CA 1
ATOM 721 C C . PHE A 1 93 ? 2.299 -2.870 4.541 1.00 91.19 93 PHE A C 1
ATOM 723 O O . 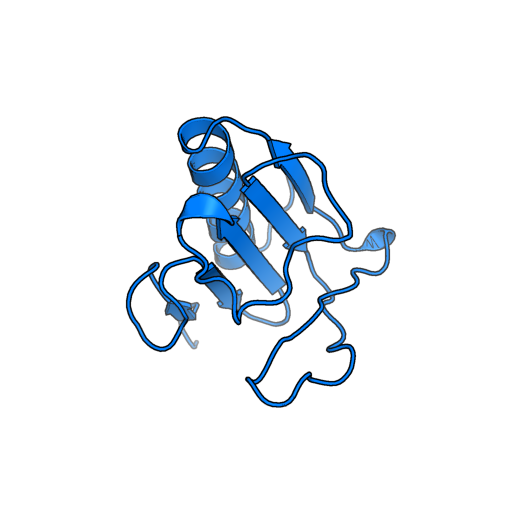PHE A 1 93 ? 1.090 -2.746 4.709 1.00 91.19 93 PHE A O 1
ATOM 730 N N . GLU A 1 94 ? 3.036 -3.716 5.256 1.00 92.31 94 GLU A N 1
ATOM 731 C CA . GLU A 1 94 ? 2.495 -4.582 6.307 1.00 92.31 94 GLU A CA 1
ATOM 732 C C . GLU A 1 94 ? 1.851 -3.776 7.434 1.00 92.31 94 GLU A C 1
ATOM 734 O O . GLU A 1 94 ? 0.733 -4.085 7.844 1.00 92.31 94 GLU A O 1
ATOM 739 N N . ARG A 1 95 ? 2.484 -2.681 7.872 1.00 91.31 95 ARG A N 1
ATOM 740 C CA . ARG A 1 95 ? 1.881 -1.746 8.839 1.00 91.31 95 ARG A CA 1
ATOM 741 C C . ARG A 1 95 ? 0.598 -1.116 8.302 1.00 91.31 95 ARG A C 1
ATOM 743 O O . ARG A 1 95 ? -0.404 -1.043 9.010 1.00 91.31 95 ARG A O 1
ATOM 750 N N . GLY A 1 96 ? 0.605 -0.687 7.042 1.00 89.75 96 GLY A N 1
ATOM 751 C CA . GLY A 1 96 ? -0.586 -0.164 6.379 1.00 89.75 96 GLY A CA 1
ATOM 752 C C . GLY A 1 96 ? -1.698 -1.211 6.263 1.00 89.75 96 GLY A C 1
ATOM 753 O O . GLY A 1 96 ? -2.864 -0.905 6.499 1.00 89.75 96 GLY A O 1
ATOM 754 N N . ALA A 1 97 ? -1.359 -2.453 5.924 1.00 89.81 97 ALA A N 1
ATOM 755 C CA . ALA A 1 97 ? -2.300 -3.562 5.811 1.00 89.81 97 ALA A CA 1
ATOM 756 C C . ALA A 1 97 ? -2.894 -3.935 7.176 1.00 89.81 97 ALA A C 1
ATOM 758 O O . ALA A 1 97 ? -4.100 -4.159 7.284 1.00 89.81 97 ALA A O 1
ATOM 759 N N . GLU A 1 98 ? -2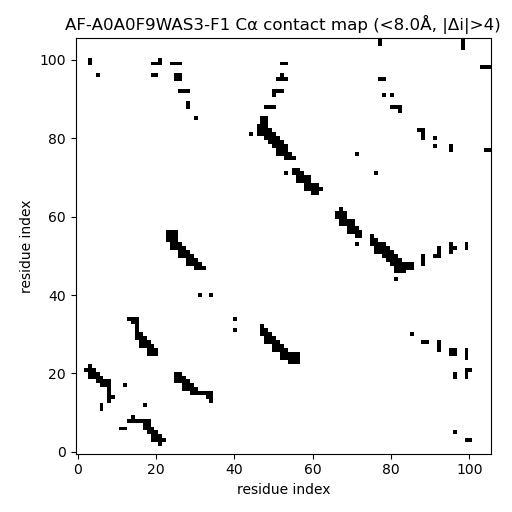.076 -3.918 8.225 1.00 90.38 98 GLU A N 1
ATOM 760 C CA . GLU A 1 98 ? -2.521 -4.104 9.601 1.00 90.38 98 GLU A CA 1
ATOM 761 C C . GLU A 1 98 ? -3.508 -3.008 10.020 1.00 90.38 98 GLU A C 1
ATOM 763 O O . GLU A 1 98 ? -4.580 -3.302 10.546 1.00 90.38 98 GLU A O 1
ATOM 768 N N . TRP A 1 99 ? -3.227 -1.750 9.685 1.00 88.75 99 TRP A N 1
ATOM 769 C CA . TRP A 1 99 ? -4.163 -0.644 9.888 1.00 88.75 99 TRP A CA 1
ATOM 770 C C . TRP A 1 99 ? -5.492 -0.833 9.126 1.00 88.75 99 TRP A C 1
ATOM 772 O O . TRP A 1 99 ? -6.585 -0.604 9.661 1.00 88.75 99 TRP A O 1
ATOM 782 N N . VAL A 1 100 ? -5.431 -1.297 7.871 1.00 86.88 100 VAL A N 1
ATOM 783 C CA . VAL A 1 100 ? -6.624 -1.652 7.078 1.00 86.88 100 VAL A CA 1
ATOM 784 C C . VAL A 1 100 ? -7.415 -2.778 7.744 1.00 86.88 100 VAL A C 1
ATOM 786 O O . VAL A 1 100 ? -8.642 -2.789 7.673 1.00 86.88 100 VAL A O 1
ATOM 789 N N . ARG A 1 101 ? -6.751 -3.705 8.430 1.00 87.31 101 ARG A N 1
ATOM 790 C CA . ARG A 1 101 ? -7.405 -4.801 9.145 1.00 87.31 101 ARG A CA 1
ATOM 791 C C . ARG A 1 101 ? -8.069 -4.327 10.439 1.00 87.31 101 ARG A C 1
ATOM 793 O O . ARG A 1 101 ? -9.241 -4.621 10.652 1.00 87.31 101 ARG A O 1
ATOM 800 N N . THR A 1 102 ? -7.365 -3.565 11.275 1.00 85.56 102 THR A N 1
ATOM 801 C CA . THR A 1 102 ? -7.818 -3.211 12.636 1.00 85.56 102 THR A CA 1
ATOM 802 C C . THR A 1 102 ? -8.713 -1.976 12.698 1.00 85.56 102 THR A C 1
ATOM 804 O O . THR A 1 102 ? -9.619 -1.914 13.522 1.00 85.56 102 THR A O 1
ATOM 807 N N . GLY A 1 103 ? -8.486 -0.989 11.829 1.00 79.44 103 GLY A N 1
ATOM 808 C CA . GLY A 1 103 ? -9.199 0.298 11.853 1.00 79.44 103 GLY A CA 1
ATOM 809 C C . GLY A 1 103 ? -8.639 1.316 12.820 1.00 79.44 103 GLY A C 1
ATOM 810 O O . GLY A 1 103 ? -9.211 2.398 12.940 1.00 79.44 103 GLY A O 1
ATOM 811 N N . VAL A 1 104 ? -7.513 1.002 13.454 1.00 79.50 104 VAL A N 1
ATOM 812 C CA . VAL A 1 104 ? -6.861 1.855 14.444 1.00 79.50 104 VAL A CA 1
ATOM 813 C C . VAL A 1 104 ? -5.573 2.406 13.849 1.00 79.50 104 VAL A C 1
ATOM 815 O O . VAL A 1 104 ? -4.688 1.629 13.502 1.00 79.50 104 VAL A O 1
ATOM 818 N N . GLY A 1 105 ? -5.511 3.737 13.705 1.00 68.88 105 GLY A N 1
ATOM 819 C CA . GLY A 1 105 ? -4.321 4.497 13.295 1.00 68.88 105 GLY A CA 1
ATOM 820 C C . GLY A 1 105 ? -3.128 4.303 14.241 1.00 68.88 105 GLY A C 1
ATOM 821 O O . GLY A 1 105 ? -3.362 4.009 15.413 1.00 68.88 105 GLY A O 1
ATOM 822 N N . PRO A 1 106 ? -1.884 4.452 13.751 1.00 59.91 106 PRO A N 1
ATOM 823 C CA . PRO A 1 106 ? -0.718 4.655 14.607 1.00 59.91 106 PRO A CA 1
ATOM 824 C C . PRO A 1 106 ? -0.783 5.993 15.359 1.00 59.91 106 PRO A C 1
ATOM 826 O O . PRO A 1 106 ? -1.501 6.911 14.892 1.00 59.91 106 PRO A O 1
#

Sequence (106 aa):
MRDPIVSNVREGLPPC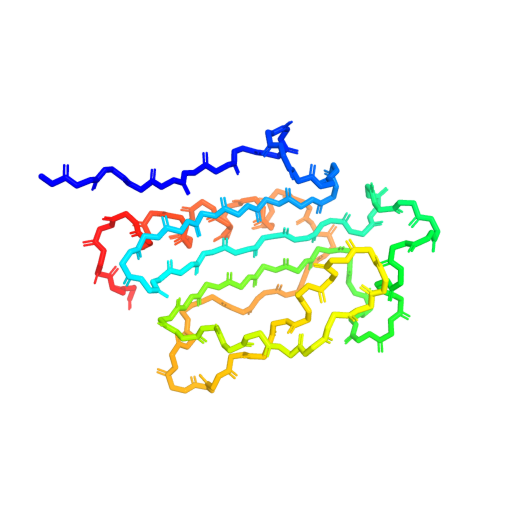RSLARFDGRRASMIDTALCGEDHGFNTYSTKRCFVIAGRELRPKRVDPHGFLAYYFARPSLVVDLCTDDPAEAQAAFERGAEWVRTGVGP

Foldseek 3Di:
DDAWDWDDCPPPDQVQKTWIADDQKIKIKGFQVSDDPVPPPPPDAPARMWIWIWRHWDFDDDDPVRDRPTDDDVVTTQDTDGHNDVVVRVVSRVVRNVCNRPVDGD

Nearest PDB structures (foldseek):
  5zul-assembly1_A-2  TM=2.816E-01  e=7.981E+00  Mycobacterium marinum M
  7tpp-assembly1_E  TM=1.691E-01  e=7.123E+00  Homo sapiens